Protein AF-A0A0P0J3E5-F1 (afdb_monomer_lite)

Secondary structure (DSSP, 8-state):
---HHHHHHHHHHHHHH---------B-SSS--STT-EE-TTSBEESSHHHH--HHHHHHHHHTTSTT--SS--------

Foldseek 3Di:
DQDVVNVVVVVVVVVVVVPPVPVFQDFCPQQHDPPPWAQAPVRGTDDDCRRNPDPVVVVVSVCVVPVDDDDDDDDPDDDD

pLDDT: mean 70.56, std 13.63, range [34.16, 90.62]

Radius of gyration: 23.74 Å; chains: 1; bounding box: 50×64×43 Å

Structure (mmCIF, N/CA/C/O backbone):
data_AF-A0A0P0J3E5-F1
#
_entry.id   AF-A0A0P0J3E5-F1
#
loop_
_atom_site.group_PDB
_atom_site.id
_atom_site.type_symbol
_atom_site.label_atom_id
_atom_site.label_alt_id
_atom_site.label_comp_id
_atom_site.label_asym_id
_atom_site.label_entity_id
_atom_site.label_seq_id
_atom_site.pdbx_PDB_ins_code
_atom_site.Cartn_x
_atom_site.Cartn_y
_atom_site.Cartn_z
_atom_site.occupancy
_atom_site.B_iso_or_equiv
_atom_site.auth_seq_id
_atom_site.auth_comp_id
_atom_site.auth_asym_id
_atom_site.auth_atom_id
_atom_site.pdbx_PDB_model_num
ATOM 1 N N . MET A 1 1 ? 28.725 -39.390 12.496 1.00 62.72 1 MET A N 1
ATOM 2 C CA . MET A 1 1 ? 29.835 -38.479 12.864 1.00 62.72 1 MET A CA 1
ATOM 3 C C . MET A 1 1 ? 29.987 -37.431 11.768 1.00 62.72 1 MET A C 1
ATOM 5 O O . MET A 1 1 ? 30.590 -37.705 10.735 1.00 62.72 1 MET A O 1
ATOM 9 N N . MET A 1 2 ? 29.364 -36.259 11.923 1.00 72.69 2 MET A N 1
ATOM 10 C CA . MET A 1 2 ? 29.503 -35.180 10.941 1.00 72.69 2 MET A CA 1
ATOM 11 C C . MET A 1 2 ? 30.799 -34.420 11.221 1.00 72.69 2 MET A C 1
ATOM 13 O O . MET A 1 2 ? 30.850 -33.596 12.127 1.00 72.69 2 MET A O 1
ATOM 17 N N . ASN A 1 3 ? 31.852 -34.713 10.451 1.00 76.94 3 ASN A N 1
ATOM 18 C CA . ASN A 1 3 ? 33.124 -33.985 10.519 1.00 76.94 3 ASN A CA 1
ATOM 19 C C . ASN A 1 3 ? 32.851 -32.475 10.478 1.00 76.94 3 ASN A C 1
ATOM 21 O O . ASN A 1 3 ? 32.139 -32.039 9.580 1.00 76.94 3 ASN A O 1
ATOM 25 N N . MET A 1 4 ? 33.421 -31.687 11.395 1.00 81.50 4 MET A N 1
ATOM 26 C CA . MET A 1 4 ? 33.055 -30.277 11.650 1.00 81.50 4 MET A CA 1
ATOM 27 C C . MET A 1 4 ? 32.925 -29.401 10.387 1.00 81.50 4 MET A C 1
ATOM 29 O O . MET A 1 4 ? 32.027 -28.572 10.289 1.00 81.50 4 MET A O 1
ATOM 33 N N . LYS A 1 5 ? 33.749 -29.661 9.364 1.00 81.69 5 LYS A N 1
ATOM 34 C CA . LYS A 1 5 ? 33.682 -29.041 8.027 1.00 81.69 5 LYS A CA 1
ATOM 35 C C . LYS A 1 5 ? 32.330 -29.257 7.321 1.00 81.69 5 LYS A C 1
ATOM 37 O O . LYS A 1 5 ? 31.797 -28.325 6.740 1.00 81.69 5 LYS A O 1
ATOM 42 N N . LYS A 1 6 ? 31.740 -30.455 7.419 1.00 84.00 6 LYS A N 1
ATOM 43 C CA . LYS A 1 6 ? 30.377 -30.770 6.948 1.00 84.00 6 LYS A CA 1
ATOM 44 C C . LYS A 1 6 ? 29.305 -30.026 7.747 1.00 84.00 6 LYS A C 1
ATOM 46 O O . LYS A 1 6 ? 28.283 -29.687 7.173 1.00 84.00 6 LYS A O 1
ATOM 51 N N . PHE A 1 7 ? 29.536 -29.760 9.033 1.00 87.50 7 PHE A N 1
ATOM 52 C CA . PHE A 1 7 ? 28.629 -28.958 9.865 1.00 87.50 7 PHE A CA 1
ATOM 53 C C . PHE A 1 7 ? 28.669 -27.477 9.460 1.00 87.50 7 PHE A C 1
ATOM 55 O O . PHE A 1 7 ? 27.629 -26.840 9.349 1.00 87.50 7 PHE A O 1
ATOM 62 N N . LEU A 1 8 ? 29.862 -26.956 9.155 1.00 88.81 8 LEU A N 1
ATOM 63 C CA . LEU A 1 8 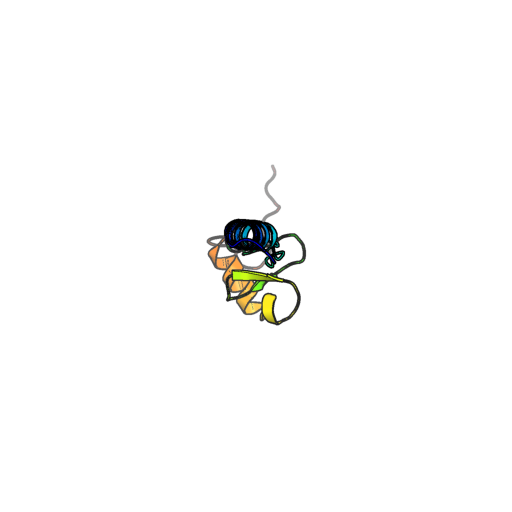? 30.061 -25.607 8.622 1.00 88.81 8 LEU A CA 1
ATOM 64 C C . LEU A 1 8 ? 29.410 -25.464 7.233 1.00 88.81 8 LEU A C 1
ATOM 66 O O . LEU A 1 8 ? 28.637 -24.539 7.016 1.00 88.81 8 LEU A O 1
ATOM 70 N N . ILE A 1 9 ? 29.628 -26.431 6.332 1.00 90.62 9 ILE A N 1
ATOM 71 C CA . ILE A 1 9 ? 28.951 -26.492 5.023 1.00 90.62 9 ILE A CA 1
ATOM 72 C C . ILE A 1 9 ? 27.427 -26.568 5.193 1.00 90.62 9 ILE A C 1
ATOM 74 O O . ILE A 1 9 ? 26.718 -25.830 4.520 1.00 90.62 9 ILE A O 1
ATOM 78 N N . LEU A 1 10 ? 26.916 -27.402 6.108 1.00 89.88 10 LEU A N 1
ATOM 79 C CA . LEU A 1 10 ? 25.481 -27.495 6.400 1.00 89.88 10 LEU A CA 1
ATOM 80 C C . LEU A 1 10 ? 24.917 -26.147 6.870 1.00 89.88 10 LEU A C 1
ATOM 82 O O . LEU A 1 10 ? 23.888 -25.725 6.363 1.00 89.88 10 LEU A O 1
ATOM 86 N N . MET A 1 11 ? 25.600 -25.453 7.785 1.00 86.31 11 MET A N 1
ATOM 87 C CA . MET A 1 11 ? 25.177 -24.137 8.281 1.00 86.31 11 MET A CA 1
ATOM 88 C C . MET A 1 11 ? 25.186 -23.064 7.187 1.00 86.31 11 MET A C 1
ATOM 90 O O . MET A 1 11 ? 24.259 -22.264 7.122 1.00 86.31 11 MET A O 1
ATOM 94 N N . VAL A 1 12 ? 26.182 -23.073 6.294 1.00 89.31 12 VAL A N 1
ATOM 95 C CA . VAL A 1 12 ? 26.225 -22.169 5.132 1.00 89.31 12 VAL A CA 1
ATOM 96 C C . VAL A 1 12 ? 25.091 -22.480 4.153 1.00 89.31 12 VAL A C 1
ATOM 98 O O . VAL A 1 12 ? 24.398 -21.566 3.724 1.00 89.31 12 VAL A O 1
ATOM 101 N N . VAL A 1 13 ? 24.845 -23.756 3.835 1.00 88.69 13 VAL A N 1
ATOM 102 C CA . VAL A 1 13 ? 23.732 -24.166 2.960 1.00 88.69 13 VAL A CA 1
ATOM 103 C C . VAL A 1 13 ? 22.380 -23.801 3.576 1.00 88.69 13 VAL A C 1
ATOM 105 O O . VAL A 1 13 ? 21.528 -23.269 2.877 1.00 88.69 13 VAL A O 1
ATOM 108 N N . VAL A 1 14 ? 22.196 -24.010 4.883 1.00 85.44 14 VAL A N 1
ATOM 109 C CA . VAL A 1 14 ? 20.996 -23.570 5.608 1.00 85.44 14 VAL A CA 1
ATOM 110 C C . VAL A 1 14 ? 20.842 -22.052 5.506 1.00 85.44 14 VAL A C 1
ATOM 112 O O . VAL A 1 14 ? 19.798 -21.597 5.060 1.00 85.44 14 VAL A O 1
ATOM 115 N N . ALA A 1 15 ? 21.873 -21.260 5.812 1.00 82.19 15 ALA A N 1
ATOM 116 C CA . ALA A 1 15 ? 21.804 -19.799 5.711 1.00 82.19 15 ALA A CA 1
ATOM 117 C C . ALA A 1 15 ? 21.480 -19.293 4.289 1.00 82.19 15 ALA A C 1
ATOM 119 O O . ALA A 1 15 ? 20.775 -18.298 4.146 1.00 82.19 15 ALA A O 1
ATOM 120 N N . LEU A 1 16 ? 21.947 -19.989 3.246 1.00 82.38 16 LEU A N 1
ATOM 121 C CA . LEU A 1 16 ? 21.625 -19.681 1.846 1.00 82.38 16 LEU A CA 1
ATOM 122 C C . LEU A 1 16 ? 20.188 -20.069 1.453 1.00 82.38 16 LEU A C 1
ATOM 124 O O . LEU A 1 16 ? 19.605 -19.417 0.593 1.00 82.38 16 LEU A O 1
ATOM 128 N N . VAL A 1 17 ? 19.615 -21.109 2.068 1.00 78.44 17 VAL A N 1
ATOM 129 C CA . VAL A 1 17 ? 18.242 -21.580 1.801 1.00 78.44 17 VAL A CA 1
ATOM 130 C C . VAL A 1 17 ? 17.198 -20.821 2.630 1.00 78.44 17 VAL A C 1
ATOM 132 O O . VAL A 1 17 ? 16.079 -20.646 2.165 1.00 78.44 17 VAL A O 1
ATOM 135 N N . MET A 1 18 ? 17.559 -20.299 3.809 1.00 61.69 18 MET A N 1
ATOM 136 C CA . MET A 1 18 ? 16.668 -19.475 4.646 1.00 61.69 18 MET A CA 1
ATOM 137 C C . MET A 1 18 ? 16.475 -18.039 4.123 1.00 61.69 18 MET A C 1
ATOM 139 O O . MET A 1 18 ? 15.786 -17.247 4.765 1.00 61.69 18 MET A O 1
ATOM 143 N N . VAL A 1 19 ? 17.011 -17.700 2.942 1.00 62.91 19 VAL A N 1
ATOM 144 C CA . VAL A 1 19 ? 16.484 -16.589 2.131 1.00 62.91 19 VAL A CA 1
ATOM 145 C C . VAL A 1 19 ? 15.195 -17.070 1.468 1.00 62.91 19 VAL A C 1
ATOM 147 O O . VAL A 1 19 ? 15.102 -17.244 0.256 1.00 62.91 19 VAL A O 1
ATOM 150 N N . GLU A 1 20 ? 14.189 -17.300 2.301 1.00 59.50 20 GLU A N 1
ATOM 151 C CA . GLU A 1 20 ? 12.809 -17.358 1.864 1.00 59.50 20 GLU A CA 1
ATOM 152 C C . GLU A 1 20 ? 12.412 -15.898 1.610 1.00 59.50 20 GLU A C 1
ATOM 154 O O . GLU A 1 20 ? 12.379 -15.114 2.567 1.00 59.50 20 GLU A O 1
ATOM 159 N N . PRO A 1 21 ? 12.182 -15.467 0.351 1.00 56.62 21 PRO A N 1
ATOM 160 C CA . PRO A 1 21 ? 11.624 -14.154 0.096 1.00 56.62 21 PRO A CA 1
ATOM 161 C C . PRO A 1 21 ? 10.177 -14.208 0.573 1.00 56.62 21 PRO A C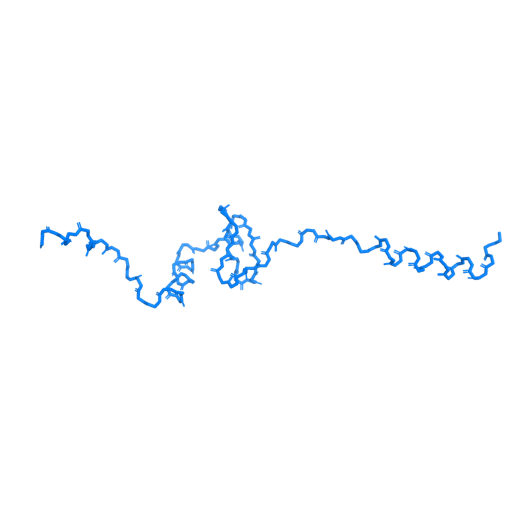 1
ATOM 163 O O . PRO A 1 21 ? 9.253 -14.477 -0.198 1.00 56.62 21 PRO A O 1
ATOM 166 N N . SER A 1 22 ? 9.994 -13.973 1.874 1.00 56.81 22 SER A N 1
ATOM 167 C CA . SER A 1 22 ? 8.707 -13.615 2.434 1.00 56.81 22 SER A CA 1
ATOM 168 C C . SER A 1 22 ? 8.158 -12.531 1.522 1.00 56.81 22 SER A C 1
ATOM 170 O O . SER A 1 22 ? 8.826 -11.527 1.260 1.00 56.81 22 SER A O 1
ATOM 172 N N . MET A 1 23 ? 6.997 -12.802 0.922 1.00 52.69 23 MET A N 1
ATOM 173 C CA . MET A 1 23 ? 6.373 -11.883 -0.018 1.00 52.69 23 MET A CA 1
ATOM 174 C C . MET A 1 23 ? 5.910 -10.672 0.780 1.00 52.69 23 MET A C 1
ATOM 176 O O . MET A 1 23 ? 4.769 -10.611 1.239 1.00 52.69 23 MET A O 1
ATOM 180 N N . GLY A 1 24 ? 6.852 -9.756 1.011 1.00 54.31 24 GLY A N 1
ATOM 181 C CA . GLY A 1 24 ? 6.657 -8.539 1.764 1.00 54.31 24 GLY A CA 1
ATOM 182 C C . GLY A 1 24 ? 5.472 -7.829 1.152 1.00 54.31 24 GLY A C 1
ATOM 183 O O . GLY A 1 24 ? 5.484 -7.527 -0.043 1.00 54.31 24 GLY A O 1
ATOM 184 N N . ALA A 1 25 ? 4.428 -7.641 1.962 1.00 62.19 25 ALA A N 1
ATOM 185 C CA . ALA A 1 25 ? 3.246 -6.897 1.566 1.00 62.19 25 ALA A CA 1
ATOM 186 C C . ALA A 1 25 ? 3.731 -5.577 0.968 1.00 62.19 25 ALA A C 1
ATOM 188 O O . ALA A 1 25 ? 4.365 -4.809 1.685 1.00 62.19 25 ALA A O 1
ATOM 189 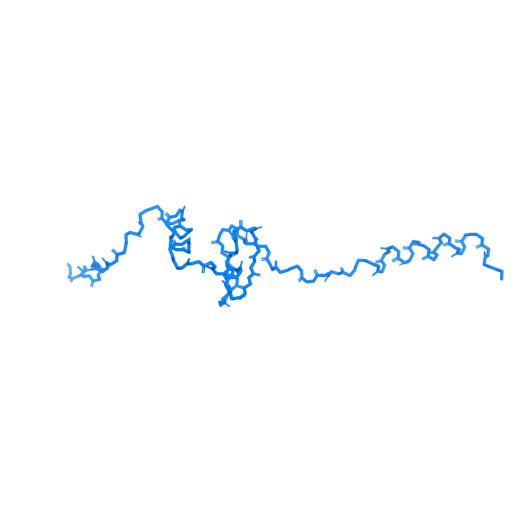N N . GLY A 1 26 ? 3.536 -5.394 -0.344 1.00 70.31 26 GLY A N 1
ATOM 190 C CA . GLY A 1 26 ? 4.361 -4.471 -1.124 1.00 70.31 26 GLY A CA 1
ATOM 191 C C . GLY A 1 26 ? 4.480 -3.119 -0.439 1.00 70.31 26 GLY A C 1
ATOM 192 O O . GLY A 1 26 ? 3.468 -2.505 -0.111 1.00 70.31 26 GLY A O 1
ATOM 193 N N . GLU A 1 27 ? 5.699 -2.678 -0.160 1.00 78.50 27 GLU A N 1
ATOM 194 C CA . GLU A 1 27 ? 5.907 -1.348 0.395 1.00 78.50 27 GLU A CA 1
ATOM 195 C C . GLU A 1 27 ? 5.388 -0.298 -0.594 1.00 78.50 27 GLU A C 1
ATOM 197 O O . GLU A 1 27 ? 5.452 -0.470 -1.817 1.00 78.50 27 GLU A O 1
ATOM 202 N N . CYS A 1 28 ? 4.782 0.763 -0.067 1.00 79.69 28 CYS A N 1
ATOM 203 C CA . CYS A 1 28 ? 4.145 1.765 -0.899 1.00 79.69 28 CYS A CA 1
ATOM 204 C C . CYS A 1 28 ? 5.228 2.434 -1.751 1.00 79.69 28 CYS A C 1
ATOM 206 O O . CYS A 1 28 ? 6.098 3.139 -1.226 1.00 79.69 28 CYS A O 1
ATOM 208 N N . ASN A 1 29 ? 5.178 2.234 -3.075 1.00 75.75 29 ASN A N 1
ATOM 209 C CA . ASN A 1 29 ? 6.137 2.860 -3.975 1.00 75.75 29 ASN A CA 1
ATOM 210 C C . ASN A 1 29 ? 5.792 4.341 -4.115 1.00 75.75 29 ASN A C 1
ATOM 212 O O . ASN A 1 29 ? 4.949 4.756 -4.923 1.00 75.75 29 ASN A O 1
ATOM 216 N N . HIS A 1 30 ? 6.423 5.120 -3.233 1.00 70.38 30 HIS A N 1
ATOM 217 C CA . HIS A 1 30 ? 5.850 6.361 -2.731 1.00 70.38 30 HIS A CA 1
ATOM 218 C C . HIS A 1 30 ? 4.412 6.089 -2.196 1.00 70.38 30 HIS A C 1
ATOM 220 O O . HIS A 1 30 ? 4.012 4.951 -2.017 1.00 70.38 30 HIS A O 1
ATOM 226 N N . GLY A 1 31 ? 3.551 7.077 -1.951 1.00 69.56 31 GLY A N 1
ATOM 227 C CA . GLY A 1 31 ? 2.126 6.785 -1.663 1.00 69.56 31 GLY A CA 1
ATOM 228 C C . GLY A 1 31 ? 1.345 6.219 -2.873 1.00 69.56 31 GLY A C 1
ATOM 229 O O . GLY A 1 31 ? 0.583 6.950 -3.509 1.00 69.56 31 GLY A O 1
ATOM 230 N N . ARG A 1 32 ? 1.562 4.950 -3.251 1.00 73.25 32 ARG A N 1
ATOM 231 C CA . ARG A 1 32 ? 0.791 4.194 -4.255 1.00 73.25 32 ARG A CA 1
ATOM 232 C C . ARG A 1 32 ? 1.005 2.687 -4.077 1.00 73.25 32 ARG A C 1
ATOM 234 O O . ARG A 1 32 ? 2.094 2.249 -3.723 1.00 73.25 32 ARG A O 1
ATOM 241 N N . CYS A 1 33 ? -0.036 1.917 -4.371 1.00 82.25 33 CYS A N 1
ATOM 242 C CA . CYS A 1 33 ? -0.061 0.459 -4.281 1.00 82.25 33 CYS A CA 1
ATOM 243 C C . CYS A 1 33 ? -0.556 -0.151 -5.601 1.00 82.25 33 CYS A C 1
ATOM 245 O O . CYS A 1 33 ? -1.130 0.583 -6.415 1.00 82.25 33 CYS A O 1
ATOM 247 N N . PRO A 1 34 ? -0.368 -1.466 -5.833 1.00 81.94 34 PRO A N 1
ATOM 248 C CA . PRO A 1 34 ? -0.992 -2.145 -6.965 1.00 81.94 34 PRO A CA 1
ATOM 249 C C . PRO A 1 34 ? -2.524 -2.029 -6.902 1.00 81.94 34 PRO A C 1
ATOM 251 O O . PRO A 1 34 ? -3.104 -1.818 -5.834 1.00 81.94 34 PRO A O 1
ATOM 254 N N . SER A 1 35 ? -3.188 -2.137 -8.053 1.00 78.31 35 SER A N 1
ATOM 255 C CA . SER A 1 35 ? -4.629 -1.894 -8.191 1.00 78.31 35 SER A CA 1
ATOM 256 C C . SER A 1 35 ? -5.467 -2.684 -7.177 1.00 78.31 35 SER A C 1
ATOM 258 O O . SER A 1 35 ? -5.348 -3.902 -7.084 1.00 78.31 35 SER A O 1
ATOM 260 N N . GLY A 1 36 ? -6.336 -1.987 -6.436 1.00 77.12 36 GLY A N 1
ATOM 261 C CA . GLY A 1 36 ? -7.200 -2.581 -5.405 1.00 77.12 36 GLY A CA 1
ATOM 262 C C . GLY A 1 36 ? -6.598 -2.645 -3.993 1.00 77.12 36 GLY A C 1
ATOM 263 O O . GLY A 1 36 ? -7.292 -3.064 -3.070 1.00 77.12 36 GLY A O 1
ATOM 264 N N . LEU A 1 37 ? -5.348 -2.209 -3.799 1.00 85.19 37 LEU A N 1
ATOM 265 C CA . LEU A 1 37 ? -4.682 -2.149 -2.493 1.00 85.19 37 LEU A CA 1
ATOM 266 C C . LEU A 1 37 ? -4.542 -0.698 -2.006 1.00 85.19 37 LEU A C 1
ATOM 268 O O . LEU A 1 37 ? -4.353 0.232 -2.790 1.00 85.19 37 LEU A O 1
ATOM 272 N N . CYS A 1 38 ? -4.592 -0.518 -0.690 1.00 85.38 38 CYS A N 1
ATOM 273 C CA . CYS A 1 38 ? -4.421 0.758 -0.003 1.00 85.38 38 CYS A CA 1
ATOM 274 C C . CYS A 1 38 ? -3.044 0.843 0.663 1.00 85.38 38 CYS A C 1
A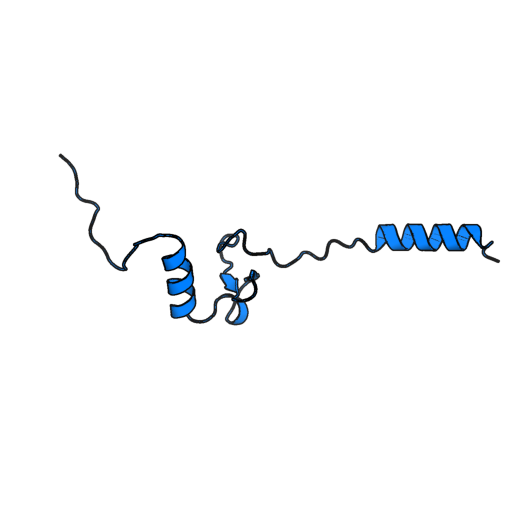TOM 276 O O . CYS A 1 38 ? -2.553 -0.163 1.174 1.00 85.38 38 CYS A O 1
ATOM 278 N N . CYS A 1 39 ? -2.459 2.042 0.719 1.00 84.75 39 CYS A N 1
ATOM 279 C CA . CYS A 1 39 ? -1.241 2.288 1.488 1.00 84.75 39 CYS A CA 1
ATOM 280 C C . CYS A 1 39 ? -1.582 2.586 2.953 1.00 84.75 39 CYS A C 1
ATOM 282 O O . CYS A 1 39 ? -2.206 3.606 3.245 1.00 84.75 39 CYS A O 1
ATOM 284 N N . SER A 1 40 ? -1.142 1.716 3.864 1.00 82.31 40 SER A N 1
ATOM 285 C CA . SER A 1 40 ? -1.237 1.947 5.308 1.00 82.31 40 SER A CA 1
ATOM 286 C C . SER A 1 40 ? -0.376 3.133 5.753 1.00 82.31 40 SER A C 1
ATOM 288 O O . SER A 1 40 ? 0.647 3.444 5.144 1.00 82.31 40 SER A O 1
ATOM 290 N N . GLN A 1 41 ? -0.711 3.714 6.909 1.00 75.75 41 GLN A N 1
ATOM 291 C CA . GLN A 1 41 ? 0.117 4.722 7.594 1.00 75.75 41 GLN A CA 1
ATOM 292 C C . GLN A 1 41 ? 1.564 4.264 7.880 1.00 75.75 41 GLN A C 1
ATOM 294 O O . GLN A 1 41 ? 2.423 5.089 8.170 1.00 75.75 41 GLN A O 1
ATOM 299 N N . TYR A 1 42 ? 1.822 2.953 7.829 1.00 80.31 42 TYR A N 1
ATOM 300 C CA . TYR A 1 42 ? 3.123 2.335 8.082 1.00 80.31 42 TYR A CA 1
ATOM 301 C C . TYR A 1 42 ? 3.937 2.086 6.801 1.00 80.31 42 TYR A C 1
ATOM 303 O O . TYR A 1 42 ? 5.011 1.501 6.882 1.00 80.31 42 TYR A O 1
ATOM 311 N N . GLY A 1 43 ? 3.441 2.500 5.627 1.00 80.62 43 GLY A N 1
ATOM 312 C CA . GLY A 1 43 ? 4.152 2.352 4.354 1.00 80.62 43 GLY A CA 1
ATOM 313 C C . GLY A 1 43 ? 3.987 0.992 3.668 1.00 80.62 43 GLY A C 1
ATOM 314 O O . GLY A 1 43 ? 4.743 0.697 2.750 1.00 80.62 43 GLY A O 1
ATOM 315 N N . TYR A 1 44 ? 2.997 0.184 4.059 1.00 85.38 44 TYR A N 1
ATOM 316 C CA . TYR A 1 44 ? 2.707 -1.128 3.452 1.00 85.38 44 TYR A CA 1
ATOM 317 C C . TYR A 1 44 ? 1.368 -1.153 2.715 1.00 85.38 44 TYR A C 1
ATOM 319 O O . TYR A 1 44 ? 0.377 -0.615 3.220 1.00 85.38 44 TYR A O 1
ATOM 327 N N . CYS A 1 45 ? 1.320 -1.838 1.573 1.00 87.56 45 CYS A N 1
ATOM 328 C CA . CYS A 1 45 ? 0.114 -2.068 0.786 1.00 87.56 45 CYS A CA 1
ATOM 329 C C . CYS A 1 45 ? -0.701 -3.265 1.291 1.00 87.56 45 CYS A C 1
ATOM 331 O O . CYS A 1 45 ? -0.157 -4.335 1.557 1.00 87.56 45 CYS A O 1
ATOM 333 N N . GLY A 1 46 ? -2.024 -3.115 1.356 1.00 85.44 46 GLY A N 1
ATOM 334 C CA . GLY A 1 46 ? -2.939 -4.193 1.740 1.00 85.44 46 GLY A CA 1
ATOM 335 C C . GLY A 1 46 ? -4.410 -3.812 1.583 1.00 85.44 46 GLY A C 1
ATOM 336 O O . GLY A 1 46 ? -4.736 -2.733 1.086 1.00 85.44 46 GLY A O 1
ATOM 337 N N . THR A 1 47 ? -5.312 -4.703 1.992 1.00 84.88 47 THR A N 1
ATOM 338 C CA . THR A 1 47 ? -6.769 -4.505 1.920 1.00 84.88 47 THR A CA 1
ATOM 339 C C . THR A 1 47 ? -7.397 -4.413 3.312 1.00 84.88 47 THR A C 1
ATOM 341 O O . THR A 1 47 ? -6.915 -4.993 4.282 1.00 84.88 47 THR A O 1
ATOM 344 N N . GLY A 1 48 ? -8.509 -3.684 3.419 1.00 83.69 48 GLY A N 1
ATOM 345 C CA . GLY A 1 48 ? -9.267 -3.550 4.666 1.00 83.69 48 GLY A CA 1
ATOM 346 C C . GLY A 1 48 ? -8.773 -2.434 5.603 1.00 83.69 48 GLY A C 1
ATOM 347 O O . GLY A 1 48 ? -7.833 -1.705 5.276 1.00 83.69 48 GLY A O 1
ATOM 348 N N . PRO A 1 49 ? -9.405 -2.262 6.782 1.00 81.62 49 PRO A N 1
ATOM 349 C CA . PRO A 1 49 ? -9.316 -1.021 7.563 1.00 81.62 49 PRO A CA 1
ATOM 350 C C . PRO A 1 49 ? -7.906 -0.650 8.039 1.00 81.62 49 PRO A C 1
ATOM 352 O O . PRO A 1 49 ? -7.581 0.527 8.134 1.00 81.62 49 PRO A O 1
ATOM 355 N N . ARG A 1 50 ? -7.043 -1.641 8.297 1.00 79.38 50 ARG A N 1
ATOM 356 C CA . ARG A 1 50 ? -5.654 -1.423 8.750 1.00 79.38 50 ARG A CA 1
ATOM 357 C C . ARG A 1 50 ? -4.731 -0.871 7.655 1.00 79.38 50 ARG A C 1
ATOM 359 O O . ARG A 1 50 ? -3.684 -0.320 7.978 1.00 79.38 50 ARG A O 1
ATOM 366 N N . TYR A 1 51 ? -5.128 -1.003 6.389 1.00 82.88 51 TYR A N 1
ATOM 367 C CA . TYR A 1 51 ? -4.385 -0.508 5.228 1.00 82.88 51 TYR A CA 1
ATOM 368 C C . TYR A 1 51 ? -5.077 0.664 4.544 1.00 82.88 51 TYR A C 1
ATOM 370 O O . TYR A 1 51 ? -4.412 1.552 4.028 1.00 82.88 51 TYR A O 1
ATOM 378 N N . CYS A 1 52 ? -6.408 0.679 4.546 1.00 81.69 52 CYS A N 1
ATOM 379 C CA . CYS A 1 52 ? -7.190 1.750 3.948 1.00 81.69 52 CYS A CA 1
ATOM 380 C C . CYS A 1 52 ? -7.450 2.922 4.902 1.00 81.69 52 CYS A C 1
ATOM 382 O O . CYS A 1 52 ? -7.657 4.025 4.412 1.00 81.69 52 CYS A O 1
ATOM 384 N N . GLY A 1 53 ? -7.407 2.725 6.225 1.00 76.38 53 GLY A N 1
ATOM 385 C CA . GLY A 1 53 ? -7.748 3.772 7.192 1.00 76.38 53 GLY A CA 1
ATOM 386 C C . GLY A 1 53 ? -9.176 4.292 7.001 1.00 76.38 53 GLY A C 1
ATOM 387 O O . GLY A 1 53 ? -10.044 3.601 6.458 1.00 76.38 53 GLY A O 1
ATOM 388 N N . SER A 1 54 ? -9.425 5.525 7.433 1.00 73.75 54 SER A N 1
ATOM 389 C CA . SER A 1 54 ? -10.627 6.271 7.064 1.00 73.75 54 SER A CA 1
ATOM 390 C C . SER A 1 54 ? -10.481 6.915 5.679 1.00 73.75 54 SER A C 1
ATOM 392 O O . SER A 1 54 ? -9.394 7.311 5.255 1.00 73.75 54 SER A O 1
ATOM 394 N N . ALA A 1 55 ? -11.602 7.121 4.980 1.00 64.25 55 ALA A N 1
ATOM 395 C CA . ALA A 1 55 ? -11.604 7.802 3.680 1.00 64.25 55 ALA A CA 1
ATOM 396 C C . ALA A 1 55 ? -11.047 9.245 3.739 1.00 64.25 55 ALA A C 1
ATOM 398 O O . ALA A 1 55 ? -10.598 9.776 2.722 1.00 64.25 55 ALA A O 1
ATO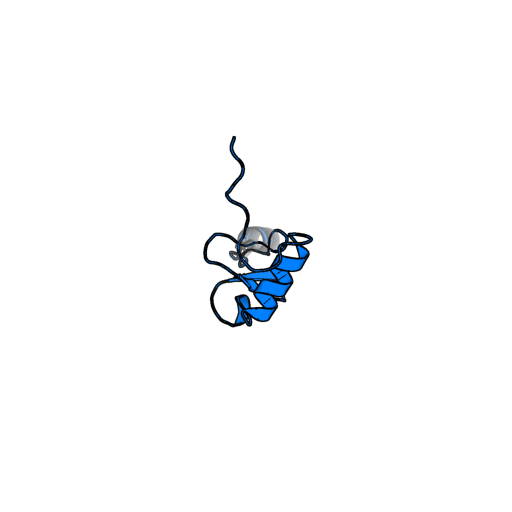M 399 N N . ALA A 1 56 ? -11.052 9.882 4.917 1.00 66.12 56 ALA A N 1
ATOM 400 C CA . ALA A 1 56 ? -10.443 11.193 5.134 1.00 66.12 56 ALA A CA 1
ATOM 401 C C . ALA A 1 56 ? -8.906 11.127 5.076 1.00 66.12 56 ALA A C 1
ATOM 403 O O . ALA A 1 56 ? -8.286 11.946 4.399 1.00 66.12 56 ALA A O 1
ATOM 404 N N . GLU A 1 57 ? -8.297 10.119 5.706 1.00 66.19 57 GLU A N 1
ATOM 405 C CA . GLU A 1 57 ? -6.846 9.892 5.673 1.00 66.19 57 GLU A CA 1
ATOM 406 C C . GLU A 1 57 ? -6.370 9.529 4.259 1.00 66.19 57 GLU A C 1
ATOM 408 O O . GLU A 1 57 ? -5.363 10.061 3.793 1.00 66.19 57 GLU A O 1
ATOM 413 N N . GLN A 1 58 ? -7.139 8.717 3.521 1.00 65.62 58 GLN A N 1
ATOM 414 C CA . GLN A 1 58 ? -6.847 8.418 2.112 1.00 65.62 58 GLN A CA 1
ATOM 415 C C . GLN A 1 58 ? -6.878 9.666 1.227 1.00 65.62 58 GLN A C 1
ATOM 417 O O . GLN A 1 58 ? -5.997 9.859 0.388 1.00 65.62 58 GLN A O 1
ATOM 422 N N . ARG A 1 59 ? -7.882 10.533 1.419 1.00 62.59 59 ARG A N 1
ATOM 423 C CA . ARG A 1 59 ? -7.991 11.806 0.695 1.00 62.59 59 ARG A CA 1
ATOM 424 C C . ARG A 1 59 ? -6.831 12.738 1.038 1.00 62.59 59 ARG A C 1
ATOM 426 O O . ARG A 1 59 ? -6.232 13.290 0.122 1.00 62.59 59 ARG A O 1
ATOM 433 N N . ALA A 1 60 ? -6.451 12.852 2.311 1.00 64.00 60 ALA A N 1
ATOM 434 C CA . ALA A 1 60 ? -5.283 13.631 2.728 1.00 64.00 60 ALA A CA 1
ATOM 435 C C . ALA A 1 60 ? -3.975 13.111 2.096 1.00 64.00 60 ALA A C 1
ATOM 437 O O . ALA A 1 60 ? -3.177 13.904 1.594 1.00 64.00 60 ALA A O 1
ATOM 438 N N . ALA A 1 61 ? -3.784 11.789 2.036 1.00 64.38 61 ALA A N 1
ATOM 439 C CA . ALA A 1 61 ? -2.623 11.170 1.394 1.00 64.38 61 ALA A CA 1
ATOM 440 C C . ALA A 1 61 ? -2.591 11.367 -0.138 1.00 64.38 61 ALA A C 1
ATOM 442 O O . ALA A 1 61 ? -1.510 11.485 -0.715 1.00 64.38 61 ALA A O 1
ATOM 443 N N . LEU A 1 62 ? -3.751 11.449 -0.807 1.00 62.72 62 LEU A N 1
ATOM 444 C CA . LEU A 1 62 ? -3.835 11.830 -2.225 1.00 62.72 62 LEU A CA 1
ATOM 445 C C . LEU A 1 62 ? -3.521 13.320 -2.446 1.00 62.72 62 LEU A C 1
ATOM 447 O O . LEU A 1 62 ? -2.758 13.657 -3.352 1.00 62.72 62 LEU A O 1
ATOM 451 N N . LEU A 1 63 ? -4.057 14.204 -1.598 1.00 58.62 63 LEU A N 1
ATOM 452 C CA . LEU A 1 63 ? -3.882 15.661 -1.688 1.00 58.62 63 LEU A CA 1
ATOM 453 C C . LEU A 1 63 ? -2.418 16.110 -1.545 1.00 58.62 63 LEU A C 1
ATOM 455 O O . LEU A 1 63 ? -2.038 17.138 -2.095 1.00 58.62 63 LEU A O 1
ATOM 459 N N . GLN A 1 64 ? -1.571 15.329 -0.868 1.00 56.91 64 GLN A N 1
ATOM 460 C CA . GLN A 1 64 ? -0.123 15.580 -0.799 1.00 56.91 64 GLN A CA 1
ATOM 461 C C . GLN A 1 64 ? 0.638 15.216 -2.091 1.00 56.91 64 GLN A C 1
ATOM 463 O O . GLN A 1 64 ? 1.82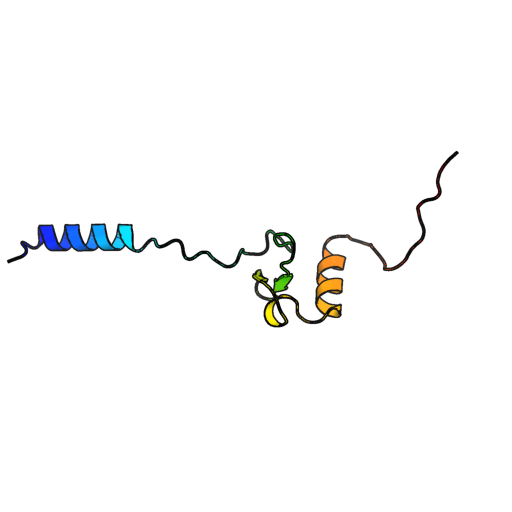1 15.526 -2.211 1.00 56.91 64 GLN A O 1
ATOM 468 N N . ARG A 1 65 ? -0.002 14.536 -3.053 1.00 58.12 65 ARG A N 1
ATOM 469 C CA . ARG A 1 65 ? 0.632 14.028 -4.290 1.00 58.12 65 ARG A CA 1
ATOM 470 C C . ARG A 1 65 ? 0.238 14.808 -5.522 1.00 58.12 65 ARG A C 1
ATOM 472 O O . ARG A 1 65 ? 1.060 15.024 -6.405 1.00 58.12 65 ARG A O 1
ATOM 479 N N . THR A 1 66 ? -1.015 15.227 -5.565 1.00 52.66 66 THR A N 1
ATOM 480 C CA . THR A 1 66 ? -1.504 16.219 -6.510 1.00 52.66 66 THR A CA 1
ATOM 481 C C . THR A 1 66 ? -1.633 17.529 -5.754 1.00 52.66 66 THR A C 1
ATOM 483 O O . THR A 1 66 ? -2.668 17.782 -5.135 1.00 52.66 66 THR A O 1
ATOM 486 N N . GLY A 1 67 ? -0.575 18.346 -5.779 1.00 56.16 67 GLY A N 1
ATOM 487 C CA . GLY A 1 67 ? -0.654 19.719 -5.287 1.00 56.16 67 GLY A CA 1
ATOM 488 C C . GLY A 1 67 ? -1.810 20.419 -5.998 1.00 56.16 67 GLY A C 1
ATOM 489 O O . GLY A 1 67 ? -1.735 20.636 -7.201 1.00 56.16 67 GLY A O 1
ATOM 490 N N . SER A 1 68 ? -2.889 20.689 -5.259 1.00 57.75 68 SER A N 1
ATOM 491 C CA . SER A 1 68 ? -4.203 21.054 -5.800 1.00 57.75 68 SER A CA 1
ATOM 492 C C . SER A 1 68 ? -4.809 20.038 -6.788 1.00 57.75 68 SER A C 1
ATOM 494 O O . SER A 1 68 ? -4.787 20.237 -8.000 1.00 57.75 68 SER A O 1
ATOM 496 N N . VAL A 1 69 ? -5.517 19.036 -6.260 1.00 54.16 69 VAL A N 1
ATOM 497 C CA . VAL A 1 69 ? -6.817 18.656 -6.845 1.00 54.16 69 VAL A CA 1
ATOM 498 C C . VAL A 1 69 ? -7.859 18.762 -5.741 1.00 54.16 69 VAL A C 1
ATOM 500 O O . VAL A 1 69 ? -8.036 17.855 -4.928 1.00 54.16 69 VAL A O 1
ATOM 503 N N . THR A 1 70 ? -8.517 19.919 -5.689 1.00 46.91 70 THR A N 1
ATOM 504 C CA . THR A 1 70 ? -9.782 20.089 -4.973 1.00 46.91 70 THR A CA 1
ATOM 505 C C . THR A 1 70 ? -10.783 19.035 -5.429 1.00 46.91 70 THR A C 1
ATOM 507 O O . THR A 1 70 ? -10.787 18.623 -6.590 1.00 46.91 70 THR A O 1
ATOM 510 N N . ALA A 1 71 ? -11.656 18.611 -4.518 1.00 53.47 71 ALA A N 1
ATOM 511 C CA . ALA A 1 71 ? -12.834 17.862 -4.920 1.00 53.47 71 ALA A CA 1
ATOM 512 C C . ALA A 1 71 ? -13.700 18.693 -5.889 1.00 53.47 71 ALA A C 1
ATOM 514 O O . ALA A 1 71 ? -13.711 19.919 -5.814 1.00 53.47 71 ALA A O 1
ATOM 515 N N . ASP A 1 72 ? -14.452 17.973 -6.718 1.00 47.50 72 ASP A N 1
ATOM 516 C CA . ASP A 1 72 ? -15.552 18.440 -7.567 1.00 47.50 72 ASP A CA 1
ATOM 517 C C . ASP A 1 72 ? -15.250 19.337 -8.790 1.00 47.50 72 ASP A C 1
ATOM 519 O O . ASP A 1 72 ? -15.166 20.558 -8.732 1.00 47.50 72 ASP A O 1
ATOM 523 N N . THR A 1 73 ? -15.237 18.668 -9.947 1.00 52.69 73 THR A N 1
ATOM 524 C CA . THR A 1 73 ? -16.241 18.875 -11.010 1.00 52.69 73 THR A CA 1
ATOM 525 C C . THR A 1 73 ? -16.455 20.297 -11.552 1.00 52.69 73 THR A C 1
ATOM 527 O O . THR A 1 73 ? -17.515 20.871 -11.345 1.00 52.69 73 THR A O 1
ATOM 530 N N . THR A 1 74 ? -15.523 20.784 -12.381 1.00 47.72 74 THR A N 1
ATOM 531 C CA . THR A 1 74 ? -15.807 21.442 -13.685 1.00 47.72 74 THR A CA 1
ATOM 532 C C . THR A 1 74 ? -14.496 21.731 -14.429 1.00 47.72 74 THR A C 1
ATOM 534 O O . THR A 1 74 ? -13.931 22.800 -14.231 1.00 47.72 74 THR A O 1
ATOM 537 N N . ASP A 1 75 ? -14.033 20.828 -15.303 1.00 53.75 75 ASP A N 1
ATOM 538 C CA . ASP A 1 75 ? -13.490 21.233 -16.617 1.00 53.75 75 ASP A CA 1
ATOM 539 C C . ASP A 1 75 ? -13.406 20.046 -17.599 1.00 53.75 75 ASP A C 1
ATOM 541 O O . ASP A 1 75 ? -12.409 19.329 -17.679 1.00 53.75 75 ASP A O 1
ATOM 545 N N . THR A 1 76 ? -14.479 19.859 -18.370 1.00 54.53 76 THR A N 1
ATOM 546 C CA . THR A 1 76 ? -14.412 19.191 -19.679 1.00 54.53 76 THR A CA 1
ATOM 547 C C . THR A 1 76 ? -15.195 20.030 -20.687 1.00 54.53 76 THR A C 1
ATOM 549 O O . THR A 1 76 ? -16.080 19.518 -21.370 1.00 54.53 76 THR A O 1
ATOM 552 N N . THR A 1 77 ? -14.891 21.332 -20.782 1.00 55.19 77 THR A N 1
ATOM 553 C CA . THR A 1 77 ? -15.428 22.159 -21.876 1.00 55.19 77 THR A CA 1
ATOM 554 C C . THR A 1 77 ? -14.429 23.215 -22.348 1.00 55.19 77 THR A C 1
ATOM 556 O O . THR A 1 77 ? -14.601 24.409 -22.108 1.00 55.19 77 THR A O 1
ATOM 559 N N . LYS A 1 78 ? -13.441 22.792 -23.148 1.00 47.28 78 LYS A N 1
ATOM 560 C CA . LYS A 1 78 ? -12.799 23.701 -24.108 1.00 47.28 78 LYS A CA 1
ATOM 561 C C . LYS A 1 78 ? -12.605 23.082 -25.494 1.00 47.28 78 LYS A C 1
ATOM 563 O O . LYS A 1 78 ? -11.575 22.481 -25.785 1.00 47.28 78 LYS A O 1
ATOM 568 N N . ALA A 1 79 ? -13.595 23.321 -26.346 1.00 34.16 79 ALA A N 1
ATOM 569 C CA . ALA A 1 79 ? -13.479 23.508 -27.792 1.00 34.16 79 ALA A CA 1
ATOM 570 C C . ALA A 1 79 ? -14.777 24.198 -28.273 1.00 34.16 79 ALA A C 1
ATOM 572 O O . ALA A 1 79 ? -15.830 23.922 -27.686 1.00 34.16 79 ALA A O 1
ATOM 573 N N . PRO A 1 80 ? -14.761 25.036 -29.325 1.00 51.59 80 PRO A N 1
ATOM 574 C CA . PRO A 1 80 ? -13.607 25.472 -30.125 1.00 51.59 80 PRO A CA 1
ATOM 575 C C . PRO A 1 80 ? -12.754 26.578 -29.468 1.00 51.59 80 PRO A C 1
ATOM 577 O O . PRO A 1 80 ? -13.188 27.155 -28.447 1.00 51.59 80 PRO A O 1
#

Organism: NCBI:txid221762

InterPro domains:
  IPR001002 Chitin-binding, type 1 [PF00187] (29-56)
  IPR001002 Chitin-binding, type 1 [PR00451] (31-39)
  IPR001002 Chitin-binding, type 1 [PR00451] (39-46)
  IPR001002 Chitin-binding, type 1 [PR00451] (46-53)
  IPR001002 Chitin-binding, type 1 [PS50941] (25-62)
  IPR001002 Chitin-binding, type 1 [SM00270] (27-59)
  IPR018371 Chitin-binding, type 1, conserved site [PS00026] (33-52)
  IPR036861 Endochitinase-like superfamily [G3DSA:3.30.60.10] (24-61)
  IPR036861 Endochitinase-like superfamily [SSF57016] (32-58)

Sequence (80 aa):
MMNMKKFLILMVVVALVMVEPSMGAGECNHGRCPSGLCCSQYGYCGTGPRYCGSAAEQRAALLQRTGSVTADTTDTTKAP